Protein AF-A0A429Q4P1-F1 (afdb_monomer_lite)

Structure (mmCIF, N/CA/C/O backbone):
data_AF-A0A429Q4P1-F1
#
_entry.id   AF-A0A429Q4P1-F1
#
loop_
_atom_site.group_PDB
_atom_site.id
_atom_site.type_symbol
_atom_site.label_atom_id
_atom_site.label_alt_id
_atom_site.label_comp_id
_atom_site.label_asym_id
_atom_site.label_entity_id
_atom_site.label_seq_id
_atom_site.pdbx_PDB_ins_code
_atom_site.Cartn_x
_atom_site.Cartn_y
_atom_site.Cartn_z
_atom_site.occupancy
_atom_site.B_iso_or_equiv
_atom_site.auth_seq_id
_atom_site.auth_comp_id
_atom_site.auth_asym_id
_atom_site.auth_atom_id
_atom_site.pdbx_PDB_model_num
ATOM 1 N N . MET A 1 1 ? -42.322 -55.478 69.865 1.00 40.59 1 MET A N 1
ATOM 2 C CA . MET A 1 1 ? -42.645 -54.631 68.698 1.00 40.59 1 MET A CA 1
ATOM 3 C C . MET A 1 1 ? -42.499 -53.188 69.134 1.00 40.59 1 MET A C 1
ATOM 5 O O . MET A 1 1 ? -43.280 -52.718 69.946 1.00 40.59 1 MET A O 1
ATOM 9 N N . THR A 1 2 ? -41.409 -52.562 68.714 1.00 53.28 2 THR A N 1
ATOM 10 C CA . THR A 1 2 ? -40.921 -51.258 69.169 1.00 53.28 2 THR A CA 1
ATOM 11 C C . THR A 1 2 ? -41.446 -50.179 68.226 1.00 53.28 2 THR A C 1
ATOM 13 O O . THR A 1 2 ? -41.165 -50.211 67.032 1.00 53.28 2 THR A O 1
ATOM 16 N N . THR A 1 3 ? -42.239 -49.250 68.749 1.00 55.94 3 THR A N 1
ATOM 17 C CA . THR A 1 3 ? -42.790 -48.104 68.018 1.00 55.94 3 THR A CA 1
ATOM 18 C C . THR A 1 3 ? -41.775 -46.958 68.025 1.00 55.94 3 THR A C 1
ATOM 20 O O . THR A 1 3 ? -41.479 -46.415 69.088 1.00 55.94 3 THR A O 1
ATOM 23 N N . MET A 1 4 ? -41.225 -46.589 66.864 1.00 57.62 4 MET A N 1
ATOM 24 C CA . MET A 1 4 ? -40.480 -45.332 66.706 1.00 57.62 4 MET A CA 1
ATOM 25 C C . MET A 1 4 ? -41.459 -44.146 66.624 1.00 57.62 4 MET A C 1
ATOM 27 O O . MET A 1 4 ? -42.472 -44.270 65.933 1.00 57.62 4 MET A O 1
ATOM 31 N N . PRO A 1 5 ? -41.182 -43.005 67.283 1.00 68.50 5 PRO A N 1
ATOM 32 C CA . PRO A 1 5 ? -41.981 -41.797 67.119 1.00 68.50 5 PRO A CA 1
ATOM 33 C C . PRO A 1 5 ? -41.631 -41.074 65.803 1.00 68.50 5 PRO A C 1
ATOM 35 O O . PRO A 1 5 ? -40.516 -41.228 65.293 1.00 68.50 5 PRO A O 1
ATOM 38 N N . PRO A 1 6 ? -42.561 -40.278 65.245 1.00 60.75 6 PRO A N 1
ATOM 39 C CA . PRO A 1 6 ? -42.316 -39.510 64.033 1.00 60.75 6 PRO A CA 1
ATOM 40 C C . PRO A 1 6 ? -41.256 -38.436 64.294 1.00 60.75 6 PRO A C 1
ATOM 42 O O . PRO A 1 6 ? -41.358 -37.631 65.220 1.00 60.75 6 PRO A O 1
ATOM 45 N N . ARG A 1 7 ? -40.216 -38.447 63.462 1.00 53.41 7 ARG A N 1
ATOM 46 C CA . ARG A 1 7 ? -39.193 -37.408 63.398 1.00 53.41 7 ARG A CA 1
ATOM 47 C C . ARG A 1 7 ? -39.848 -36.168 62.792 1.00 53.41 7 ARG A C 1
ATOM 49 O O . ARG A 1 7 ? -40.030 -36.107 61.582 1.00 53.41 7 ARG A O 1
ATOM 56 N N . ASN A 1 8 ? -40.239 -35.219 63.638 1.00 51.75 8 ASN A N 1
ATOM 57 C CA . ASN A 1 8 ? -40.600 -33.879 63.191 1.00 51.75 8 ASN A CA 1
ATOM 58 C C . ASN A 1 8 ? -39.356 -33.259 62.548 1.00 51.75 8 ASN A C 1
ATOM 60 O O . ASN A 1 8 ? -38.405 -32.887 63.234 1.00 51.75 8 ASN A O 1
ATOM 64 N N . GLU A 1 9 ? -39.352 -33.195 61.222 1.00 53.88 9 GLU A N 1
ATOM 65 C CA . GLU A 1 9 ? -38.500 -32.286 60.469 1.00 53.88 9 GLU A CA 1
ATOM 66 C C . GLU A 1 9 ? -39.058 -30.876 60.685 1.00 53.88 9 GLU A C 1
ATOM 68 O O . GLU A 1 9 ? -39.825 -30.347 59.885 1.00 53.88 9 GLU A O 1
ATOM 73 N N . GLU A 1 10 ? -38.715 -30.278 61.828 1.00 51.34 10 GLU A N 1
ATOM 74 C CA . GLU A 1 10 ? -38.678 -28.825 61.947 1.00 51.34 10 GLU A CA 1
ATOM 75 C C . GLU A 1 10 ? -37.613 -28.339 60.963 1.00 51.34 10 GLU A C 1
ATOM 77 O O . GLU A 1 10 ? -36.422 -28.260 61.270 1.00 51.34 10 GLU A O 1
ATOM 82 N N . SER A 1 11 ? -38.053 -28.065 59.737 1.00 56.12 11 SER A N 1
ATOM 83 C CA . SER A 1 11 ? -37.374 -27.161 58.825 1.00 56.12 11 SER A CA 1
ATOM 84 C C . SER A 1 11 ? -37.194 -25.847 59.576 1.00 56.12 11 SER A C 1
ATOM 86 O O . SER A 1 11 ? -38.120 -25.046 59.677 1.00 56.12 11 SER A O 1
ATOM 88 N N . GLN A 1 12 ? -36.025 -25.666 60.189 1.00 52.03 12 GLN A N 1
ATOM 89 C CA . GLN A 1 12 ? -35.597 -24.375 60.698 1.00 52.03 12 GLN A CA 1
ATOM 90 C C . GLN A 1 12 ? -35.570 -23.420 59.505 1.00 52.03 12 GLN A C 1
ATOM 92 O O . GLN A 1 12 ? -34.617 -23.413 58.726 1.00 52.03 12 GLN A O 1
ATOM 97 N N . ASP A 1 13 ? -36.636 -22.637 59.351 1.00 58.28 13 ASP A N 1
ATOM 98 C CA . ASP A 1 13 ? -36.633 -21.453 58.508 1.00 58.28 13 ASP A CA 1
ATOM 99 C C . ASP A 1 13 ? -35.587 -20.506 59.092 1.00 58.28 13 ASP A C 1
ATOM 101 O O . ASP A 1 13 ? -35.801 -19.813 60.091 1.00 58.28 13 ASP A O 1
ATOM 105 N N . PHE A 1 14 ? -34.396 -20.531 58.497 1.00 54.34 14 PHE A N 1
ATOM 106 C CA . PHE A 1 14 ? -33.372 -19.539 58.765 1.00 54.34 14 PHE A CA 1
ATOM 107 C C . PHE A 1 14 ? -33.985 -18.164 58.481 1.00 54.34 14 PHE A C 1
ATOM 109 O O . PHE A 1 14 ? -34.507 -17.960 57.381 1.00 54.34 14 PHE A O 1
ATOM 116 N N . PRO A 1 15 ? -33.940 -17.206 59.424 1.00 55.97 15 PRO A N 1
ATOM 117 C CA . PRO A 1 15 ? -34.451 -15.874 59.164 1.00 55.97 15 PRO A CA 1
ATOM 118 C C . PRO A 1 15 ? -33.604 -15.261 58.051 1.00 55.97 15 PRO A C 1
ATOM 120 O O . PRO A 1 15 ? -32.447 -14.891 58.252 1.00 55.97 15 PRO A O 1
ATOM 123 N N . VAL A 1 16 ? -34.173 -15.186 56.849 1.00 56.3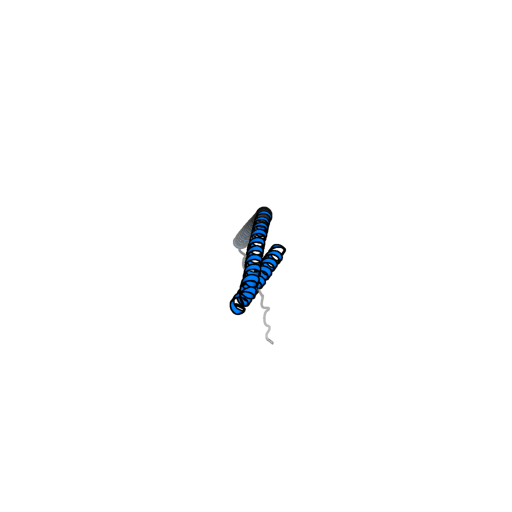4 16 VAL A N 1
ATOM 124 C CA . VAL A 1 16 ? -33.580 -14.454 55.736 1.00 56.34 16 VAL A CA 1
ATOM 125 C C . VAL A 1 16 ? -33.648 -12.987 56.130 1.00 56.34 16 VAL A C 1
ATOM 127 O O . VAL A 1 16 ? -34.692 -12.349 56.022 1.00 56.34 16 VAL A O 1
ATOM 130 N N . SER A 1 17 ? -32.549 -12.479 56.686 1.00 55.88 17 SER A N 1
ATOM 131 C CA . SER A 1 17 ? -32.441 -11.108 57.170 1.00 55.88 17 SER A CA 1
ATOM 132 C C . SER A 1 17 ? -32.874 -10.139 56.060 1.00 55.88 17 SER A C 1
ATOM 134 O O . SER A 1 17 ? -32.167 -10.027 55.056 1.00 55.88 17 SER A O 1
ATOM 136 N N . PRO A 1 18 ? -34.000 -9.414 56.205 1.00 59.97 18 PRO A N 1
ATOM 137 C CA . PRO A 1 18 ? -34.553 -8.570 55.139 1.00 59.97 18 P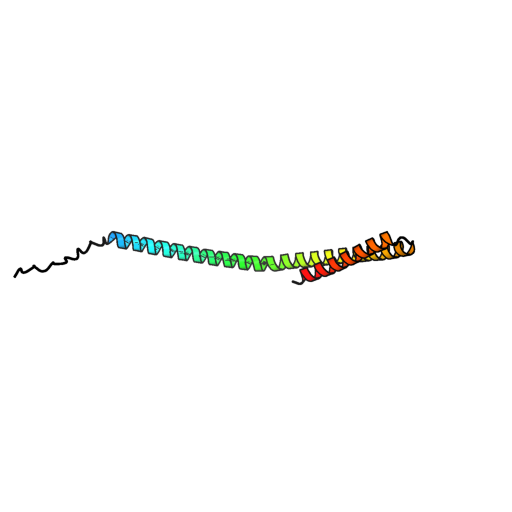RO A CA 1
ATOM 138 C C . PRO A 1 18 ? -33.594 -7.441 54.727 1.00 59.97 18 PRO A C 1
ATOM 140 O O . PRO A 1 18 ? -33.604 -7.007 53.580 1.00 59.97 18 PRO A O 1
ATOM 143 N N . LEU A 1 19 ? -32.704 -7.039 55.641 1.00 59.97 19 LEU A N 1
ATOM 144 C CA . LEU A 1 19 ? -31.589 -6.114 55.406 1.00 59.97 19 LEU A CA 1
ATOM 145 C C . LEU A 1 19 ? -30.558 -6.628 54.390 1.00 59.97 19 LEU A C 1
ATOM 147 O O . LEU A 1 19 ? -29.926 -5.843 53.685 1.00 59.97 19 LEU A O 1
ATOM 151 N N . LEU A 1 20 ? -30.357 -7.944 54.327 1.00 63.31 20 LEU A N 1
ATOM 152 C CA . LEU A 1 20 ? -29.398 -8.563 53.416 1.00 63.31 20 LEU A CA 1
ATOM 153 C C . LEU A 1 20 ? -29.983 -8.649 52.001 1.00 63.31 20 LEU A C 1
ATOM 155 O O . LEU A 1 20 ? -29.276 -8.412 51.030 1.00 63.31 20 LEU A O 1
ATOM 159 N N . ASN A 1 21 ? -31.293 -8.875 51.888 1.00 68.62 21 ASN A N 1
ATOM 160 C CA . ASN A 1 21 ? -31.984 -8.844 50.599 1.00 68.62 21 ASN A CA 1
ATOM 161 C C . ASN A 1 21 ? -32.037 -7.424 50.025 1.00 68.62 21 ASN A C 1
ATOM 163 O O . ASN A 1 21 ? -31.668 -7.231 48.873 1.00 68.62 21 ASN A O 1
ATOM 167 N N . SER A 1 22 ? -32.378 -6.413 50.835 1.00 74.25 22 SER A N 1
ATOM 168 C CA . SER A 1 22 ? -32.431 -5.026 50.353 1.00 74.25 22 SER A CA 1
ATOM 169 C C . SER A 1 22 ? -31.068 -4.501 49.892 1.00 74.25 22 SER A C 1
ATOM 171 O O . SER A 1 22 ? -30.983 -3.777 48.908 1.00 74.25 22 SER A O 1
ATOM 173 N N . THR A 1 23 ? -29.985 -4.879 50.577 1.00 78.94 23 THR A N 1
ATOM 174 C CA . THR A 1 23 ? -28.624 -4.461 50.196 1.00 78.94 23 THR A CA 1
ATOM 175 C C . THR A 1 23 ? -28.116 -5.182 48.951 1.00 78.94 23 THR A C 1
ATOM 177 O O . THR A 1 23 ? -27.436 -4.571 48.127 1.00 78.94 23 THR A O 1
ATOM 180 N N . VAL A 1 24 ? -28.459 -6.461 48.777 1.00 82.69 24 VAL A N 1
ATOM 181 C CA . VAL A 1 24 ? -28.151 -7.215 47.554 1.00 82.69 24 VAL A CA 1
ATOM 182 C C . VAL A 1 24 ? -28.939 -6.668 46.364 1.00 82.69 24 VAL A C 1
ATOM 184 O O . VAL A 1 24 ? -28.359 -6.509 45.290 1.00 82.69 24 VAL A O 1
ATOM 187 N N . ASP A 1 25 ? -30.210 -6.318 46.557 1.00 82.81 25 ASP A N 1
ATOM 188 C CA . ASP A 1 25 ? -31.054 -5.715 45.523 1.00 82.81 25 ASP A CA 1
ATOM 189 C C . ASP A 1 25 ? -30.549 -4.323 45.114 1.00 82.81 25 ASP A C 1
ATOM 191 O O . ASP A 1 25 ? -30.460 -4.030 43.918 1.00 82.81 25 ASP A O 1
ATOM 195 N N . ASP A 1 26 ? -30.120 -3.497 46.073 1.00 83.94 26 ASP A N 1
ATOM 196 C CA . ASP A 1 26 ? -29.498 -2.197 45.794 1.00 83.94 26 ASP A CA 1
ATOM 197 C C . ASP A 1 26 ? -28.168 -2.347 45.038 1.00 83.94 26 ASP A C 1
ATOM 199 O O . ASP A 1 26 ? -27.918 -1.631 44.062 1.00 83.94 26 ASP A O 1
ATOM 203 N N . LEU A 1 27 ? -27.328 -3.317 45.419 1.00 85.25 27 LEU A N 1
ATOM 204 C CA . LEU A 1 27 ? -26.087 -3.626 44.699 1.00 85.25 27 LEU A CA 1
ATOM 205 C C . LEU A 1 27 ? -26.367 -4.114 43.272 1.00 85.25 27 LEU A C 1
ATOM 207 O O . LEU A 1 27 ? -25.696 -3.688 42.328 1.00 85.25 27 LEU A O 1
ATOM 211 N N . LEU A 1 28 ? -27.374 -4.968 43.084 1.00 87.44 28 LEU A N 1
ATOM 212 C CA . LEU A 1 28 ? -27.818 -5.434 41.768 1.00 87.44 28 LEU A CA 1
ATOM 213 C C . LEU A 1 28 ? -28.323 -4.277 40.903 1.00 87.44 28 LEU A C 1
ATOM 215 O O . LEU A 1 28 ? -27.923 -4.161 39.740 1.00 87.44 28 LEU A O 1
ATOM 219 N N . ALA A 1 29 ? -29.140 -3.388 41.470 1.00 86.62 29 ALA A N 1
ATOM 220 C CA . ALA A 1 29 ? -29.639 -2.200 40.788 1.00 86.62 29 ALA A CA 1
ATOM 221 C C . ALA A 1 29 ? -28.493 -1.260 40.378 1.00 86.62 29 ALA A C 1
ATOM 223 O O . ALA A 1 29 ? -28.477 -0.741 39.254 1.00 86.62 29 ALA A O 1
ATOM 224 N N . GLN A 1 30 ? -27.496 -1.088 41.248 1.00 90.50 30 GLN A N 1
ATOM 225 C CA . GLN A 1 30 ? -26.322 -0.265 40.978 1.00 90.50 30 GLN A CA 1
ATOM 226 C C . GLN A 1 30 ? -25.444 -0.860 39.866 1.00 90.50 30 GLN A C 1
ATOM 228 O O . GLN A 1 30 ? -25.079 -0.150 38.923 1.00 90.50 30 GLN A O 1
ATOM 233 N N . ILE A 1 31 ? -25.177 -2.170 39.902 1.00 89.75 31 ILE A N 1
ATOM 234 C CA . ILE A 1 31 ? -24.409 -2.879 38.864 1.00 89.75 31 ILE A CA 1
ATOM 235 C C . ILE A 1 31 ? -25.139 -2.830 37.516 1.00 89.75 31 ILE A C 1
ATOM 237 O O . ILE A 1 31 ? -24.520 -2.588 36.474 1.00 89.75 31 ILE A O 1
ATOM 241 N N . GLU A 1 32 ? -26.462 -3.008 37.507 1.00 90.94 32 GLU A N 1
ATOM 242 C CA . GLU A 1 32 ? -27.264 -2.857 36.294 1.00 90.94 32 GLU A CA 1
ATOM 243 C C . GLU A 1 32 ? -27.146 -1.452 35.699 1.00 90.94 32 GLU A C 1
ATOM 245 O O . GLU A 1 32 ? -27.054 -1.287 34.472 1.00 90.94 32 GLU A O 1
ATOM 250 N N . HIS A 1 33 ? -27.168 -0.435 36.558 1.00 90.81 33 HIS A N 1
ATOM 251 C CA . HIS A 1 33 ? -27.067 0.950 36.137 1.00 90.81 33 HIS A CA 1
ATOM 252 C C . HIS A 1 33 ? -25.689 1.247 35.536 1.00 90.81 33 HIS A C 1
ATOM 254 O O . HIS A 1 33 ? -25.600 1.788 34.428 1.00 90.81 33 HIS A O 1
ATOM 260 N N . GLU A 1 34 ? -24.615 0.804 36.189 1.00 89.31 34 GLU A N 1
ATOM 261 C CA . GLU A 1 34 ? -23.254 0.934 35.668 1.00 89.31 34 GLU A CA 1
ATOM 262 C C . GLU A 1 34 ? -23.065 0.180 34.348 1.00 89.31 34 GLU A C 1
ATOM 264 O O . GLU A 1 34 ? -22.507 0.728 33.391 1.00 89.31 34 GLU A O 1
ATOM 269 N N . ALA A 1 35 ? -23.596 -1.040 34.230 1.00 86.94 35 ALA A N 1
ATOM 270 C CA . ALA A 1 35 ? -23.546 -1.813 32.993 1.00 86.94 35 ALA A CA 1
ATOM 271 C C . ALA A 1 35 ? -24.291 -1.104 31.848 1.00 86.94 35 ALA A C 1
ATOM 273 O O . ALA A 1 35 ? -23.813 -1.073 30.704 1.00 86.94 35 ALA A O 1
ATOM 274 N N . LYS A 1 36 ? -25.447 -0.487 32.132 1.00 90.62 36 LYS A N 1
ATOM 275 C CA . LYS A 1 36 ? -26.197 0.334 31.165 1.00 90.62 36 LYS A CA 1
ATOM 276 C C . LYS A 1 36 ? -25.403 1.580 30.759 1.00 90.62 36 LYS A C 1
ATOM 278 O O . LYS A 1 36 ? -25.334 1.872 29.558 1.00 90.62 36 LYS A O 1
ATOM 283 N N . CYS A 1 37 ? -24.760 2.270 31.699 1.00 88.88 37 CYS A N 1
ATOM 284 C CA . CYS A 1 37 ? -23.905 3.429 31.425 1.00 88.88 37 CYS A CA 1
ATOM 285 C C . CYS A 1 37 ? -22.692 3.057 30.559 1.00 88.88 37 CYS A C 1
ATOM 287 O O . CYS A 1 37 ? -22.530 3.605 29.465 1.00 88.88 37 CYS A O 1
ATOM 289 N N . ARG A 1 38 ? -21.935 2.021 30.937 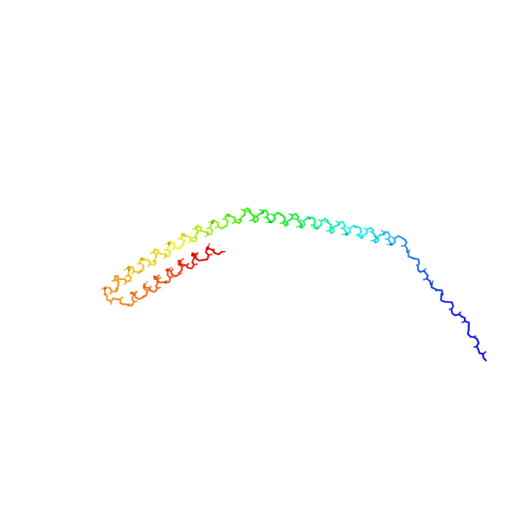1.00 85.62 38 ARG A N 1
ATOM 290 C CA . ARG A 1 38 ? -20.795 1.496 30.162 1.00 85.62 38 ARG A CA 1
ATOM 291 C C . ARG A 1 38 ? -21.203 1.079 28.746 1.00 85.62 38 ARG A C 1
ATOM 293 O O . ARG A 1 38 ? -20.499 1.361 27.774 1.00 85.62 38 ARG A O 1
ATOM 300 N N . ARG A 1 39 ? -22.375 0.449 28.575 1.00 88.12 39 ARG A N 1
ATOM 301 C CA . ARG A 1 39 ? -22.914 0.097 27.243 1.00 88.12 39 ARG A CA 1
ATOM 302 C C . ARG A 1 39 ? -23.216 1.334 26.395 1.00 88.12 39 ARG A C 1
ATOM 304 O O . ARG A 1 39 ? -22.980 1.309 25.182 1.00 88.12 39 ARG A O 1
ATOM 311 N N . ARG A 1 40 ? -23.743 2.409 26.990 1.00 87.56 40 ARG A N 1
ATOM 312 C CA . ARG A 1 40 ? -24.006 3.681 26.291 1.00 87.56 40 ARG A CA 1
ATOM 313 C C . ARG A 1 40 ? -22.703 4.354 25.865 1.00 87.56 40 ARG A C 1
ATOM 315 O O . ARG A 1 40 ? -22.593 4.755 24.705 1.00 87.56 40 ARG A O 1
ATOM 322 N N . GLU A 1 41 ? -21.703 4.381 26.739 1.00 87.56 41 GLU A N 1
ATOM 323 C CA . GLU A 1 41 ? -20.364 4.897 26.438 1.00 87.56 41 GLU A CA 1
ATOM 324 C C . GLU A 1 41 ? -19.688 4.108 25.316 1.00 87.56 41 GLU A C 1
ATOM 326 O O . GLU A 1 41 ? -19.237 4.694 24.332 1.00 87.56 41 GLU A O 1
ATOM 331 N N . ALA A 1 42 ? -19.720 2.773 25.374 1.00 83.94 42 ALA A N 1
ATOM 332 C CA . ALA A 1 42 ? -19.173 1.918 24.323 1.00 83.94 42 ALA A CA 1
ATOM 333 C C . ALA A 1 42 ? -19.859 2.159 22.966 1.00 83.94 42 ALA A C 1
ATOM 335 O O . ALA A 1 42 ? -19.203 2.216 21.920 1.00 83.94 42 ALA A O 1
ATOM 336 N N . ARG A 1 43 ? -21.187 2.352 22.951 1.00 87.94 43 ARG A N 1
ATOM 337 C CA . ARG A 1 43 ? -21.934 2.710 21.731 1.00 87.94 43 ARG A CA 1
ATOM 338 C C . ARG A 1 43 ? -21.548 4.100 21.219 1.00 87.94 43 ARG A C 1
ATOM 340 O O . ARG A 1 43 ? -21.403 4.271 20.005 1.00 87.94 43 ARG A O 1
ATOM 347 N N . ALA A 1 44 ? -21.357 5.074 22.106 1.00 83.25 44 ALA A N 1
ATOM 348 C CA . ALA A 1 44 ? -20.916 6.417 21.744 1.00 83.25 44 ALA A CA 1
ATOM 349 C C . ALA A 1 44 ? -19.494 6.408 21.158 1.00 83.25 44 ALA A C 1
ATOM 351 O O . ALA A 1 44 ? -19.270 6.998 20.098 1.00 83.25 44 ALA A O 1
ATOM 352 N N . LEU A 1 45 ? -18.564 5.663 21.766 1.00 82.31 45 LEU A N 1
ATOM 353 C CA . LEU A 1 45 ? -17.195 5.497 21.275 1.00 82.31 45 LEU A CA 1
ATOM 354 C C . LEU A 1 45 ? -17.176 4.840 19.890 1.00 82.31 45 LEU A C 1
ATOM 356 O O . LEU A 1 45 ? -16.563 5.360 18.960 1.00 82.31 45 LEU A O 1
ATOM 360 N N . ARG A 1 46 ? -17.942 3.756 19.700 1.00 82.50 46 ARG A N 1
ATOM 361 C CA . ARG A 1 46 ? -18.085 3.090 18.392 1.00 82.50 46 ARG A CA 1
ATOM 362 C C . ARG A 1 46 ? -18.639 4.033 1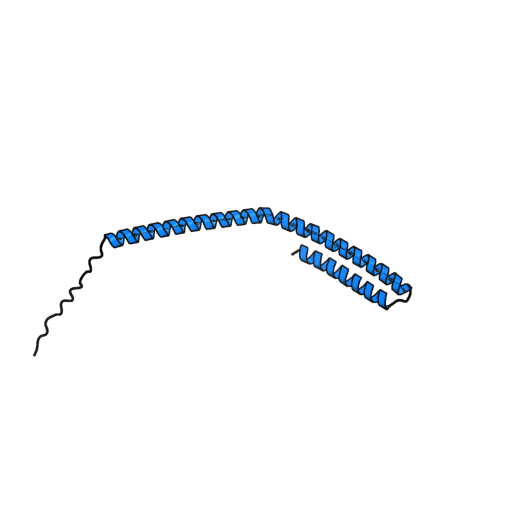7.323 1.00 82.50 46 ARG A C 1
ATOM 364 O O . ARG A 1 46 ? -18.182 4.001 16.180 1.00 82.50 46 ARG A O 1
ATOM 371 N N . ARG A 1 47 ? -19.598 4.900 17.667 1.00 83.88 47 ARG A N 1
ATOM 372 C CA . ARG A 1 47 ? -20.123 5.926 16.747 1.00 83.88 47 ARG A CA 1
ATOM 373 C C . ARG A 1 47 ? -19.064 6.976 16.401 1.00 83.88 47 ARG A C 1
ATOM 375 O O . ARG A 1 47 ? -18.966 7.346 15.232 1.00 83.88 47 ARG A O 1
ATOM 382 N N . ARG A 1 48 ? -18.256 7.421 17.369 1.00 79.50 48 ARG A N 1
ATOM 383 C CA . ARG A 1 48 ? -17.135 8.349 17.133 1.00 79.50 48 ARG A CA 1
ATOM 384 C C . ARG A 1 48 ? -16.074 7.727 16.225 1.00 79.50 48 ARG A C 1
ATOM 386 O O . ARG A 1 48 ? -15.716 8.352 15.233 1.00 79.50 48 ARG A O 1
ATOM 393 N N . ILE A 1 49 ? -15.694 6.470 16.462 1.00 77.75 49 ILE A N 1
ATOM 394 C CA . ILE A 1 49 ? -14.767 5.716 15.601 1.00 77.75 49 ILE A CA 1
ATOM 395 C C . ILE A 1 49 ? -15.327 5.578 14.181 1.00 77.75 49 ILE A C 1
ATOM 397 O O . ILE A 1 49 ? -14.612 5.821 13.215 1.00 77.75 49 ILE A O 1
ATOM 401 N N . ARG A 1 50 ? -16.616 5.247 14.015 1.00 75.69 50 ARG A N 1
ATOM 402 C CA . ARG A 1 50 ? -17.253 5.184 12.684 1.00 75.69 50 ARG A CA 1
ATOM 403 C C . ARG A 1 50 ? -17.233 6.537 11.969 1.00 75.69 50 ARG A C 1
ATOM 405 O O . ARG A 1 50 ? -16.971 6.585 10.770 1.00 75.69 50 ARG A O 1
ATOM 412 N N . ARG A 1 51 ? -17.488 7.636 12.686 1.00 74.12 51 ARG A N 1
ATOM 413 C CA . ARG A 1 51 ? -17.431 8.999 12.128 1.00 74.12 51 ARG A CA 1
ATOM 414 C C . ARG A 1 51 ? -16.004 9.405 11.755 1.00 74.12 51 ARG A C 1
ATOM 416 O O . ARG A 1 51 ? -15.812 9.966 10.682 1.00 74.12 51 ARG A O 1
ATOM 423 N N . GLN A 1 52 ? -15.015 9.084 12.588 1.00 68.44 52 GLN A N 1
ATOM 424 C CA . GLN A 1 52 ? -13.603 9.314 12.278 1.00 68.44 52 GLN A CA 1
ATOM 425 C C . GLN A 1 52 ? -13.152 8.476 11.081 1.00 68.44 52 GLN A C 1
ATOM 427 O O . GLN A 1 52 ? -12.574 9.029 10.154 1.00 68.44 52 GLN A O 1
ATOM 432 N N . ARG A 1 53 ? -13.511 7.188 11.013 1.00 63.06 53 ARG A N 1
ATOM 433 C CA . ARG A 1 53 ? -13.225 6.343 9.842 1.00 63.06 53 ARG A CA 1
ATOM 434 C C . ARG A 1 53 ? -13.811 6.926 8.558 1.00 63.06 53 ARG A C 1
ATOM 436 O O . ARG A 1 53 ? -13.098 6.988 7.568 1.00 63.06 53 ARG A O 1
ATOM 443 N N . ARG A 1 54 ? -15.045 7.443 8.584 1.00 62.41 54 ARG A N 1
ATOM 444 C CA . ARG A 1 54 ? -15.648 8.123 7.419 1.00 62.41 54 ARG A CA 1
ATOM 445 C C . ARG A 1 54 ? -14.909 9.396 6.998 1.00 62.41 54 ARG A C 1
ATOM 447 O O . ARG A 1 54 ? -14.882 9.697 5.814 1.00 62.41 54 ARG A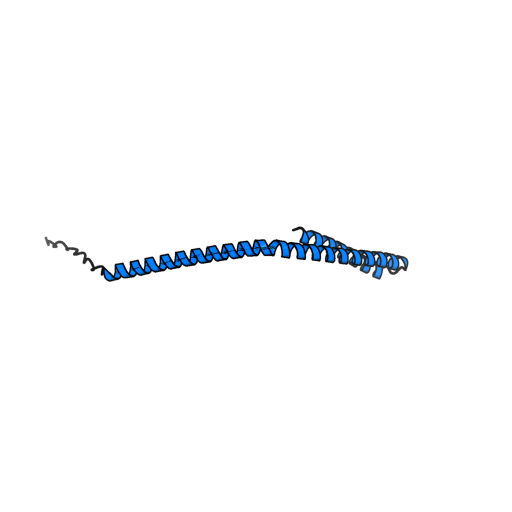 O 1
ATOM 454 N N . LYS A 1 55 ? -14.321 10.141 7.940 1.00 60.41 55 LYS A N 1
ATOM 455 C CA . LYS A 1 55 ? -13.546 11.356 7.635 1.00 60.41 55 LYS A CA 1
ATOM 456 C C . LYS A 1 55 ? -12.119 11.055 7.165 1.00 60.41 55 LYS A C 1
ATOM 458 O O . LYS A 1 55 ? -11.601 11.778 6.325 1.00 60.41 55 LYS A O 1
ATOM 463 N N . VAL A 1 56 ? -11.496 9.997 7.682 1.00 55.25 56 VAL A N 1
ATOM 464 C CA . VAL A 1 56 ? -10.080 9.674 7.427 1.00 55.25 56 VAL A CA 1
ATOM 465 C C . VAL A 1 56 ? -9.896 8.742 6.222 1.00 55.25 56 VAL A C 1
ATOM 467 O O . VAL A 1 56 ? -8.911 8.875 5.500 1.00 55.25 56 VAL A O 1
ATOM 470 N N . GLN A 1 57 ? -10.855 7.852 5.935 1.00 55.84 57 GLN A N 1
ATOM 471 C CA . GLN A 1 57 ? -10.809 6.969 4.760 1.00 55.84 57 GLN A CA 1
ATOM 472 C C . GLN A 1 57 ? -10.587 7.696 3.422 1.00 55.84 57 GLN A C 1
ATOM 474 O O . GLN A 1 57 ? -9.709 7.257 2.679 1.00 55.84 57 GLN A O 1
ATOM 479 N N . PRO A 1 58 ? -11.300 8.791 3.084 1.00 56.25 58 PRO A N 1
ATOM 480 C CA . PRO A 1 58 ? -11.110 9.433 1.785 1.00 56.25 58 PRO A CA 1
ATOM 481 C C . PRO A 1 58 ? -9.740 10.111 1.658 1.00 56.25 58 PRO A C 1
ATOM 483 O O . PRO A 1 58 ? -9.175 10.118 0.570 1.00 56.25 58 PRO A O 1
ATOM 486 N N . LEU A 1 59 ? -9.177 10.637 2.751 1.00 55.25 59 LEU A N 1
ATOM 487 C CA . LEU A 1 59 ? -7.862 11.287 2.739 1.00 55.25 59 LEU A CA 1
ATOM 488 C C . LEU A 1 59 ? -6.734 10.264 2.577 1.00 55.25 59 LEU A C 1
ATOM 490 O O . LEU A 1 59 ? -5.871 10.438 1.721 1.00 55.25 59 LEU A O 1
ATOM 494 N N . HIS A 1 60 ? -6.787 9.162 3.328 1.00 55.06 60 HIS A N 1
ATOM 495 C CA . HIS A 1 60 ? -5.786 8.101 3.232 1.00 55.06 60 HIS A CA 1
ATOM 496 C C . HIS A 1 60 ? -5.807 7.428 1.851 1.00 55.06 60 HIS A C 1
ATOM 498 O O . HIS A 1 60 ? -4.761 7.228 1.241 1.00 55.06 60 HIS A O 1
ATOM 504 N N . LEU A 1 61 ? -6.997 7.146 1.306 1.00 57.97 61 LEU A N 1
ATOM 505 C CA . LEU A 1 61 ? -7.135 6.568 -0.035 1.00 57.97 61 LEU A CA 1
ATOM 506 C C . LEU A 1 61 ? -6.636 7.511 -1.135 1.00 57.97 61 LEU A C 1
ATOM 508 O O . LEU A 1 61 ? -6.067 7.048 -2.121 1.00 57.97 61 LEU A O 1
ATOM 512 N N . ARG A 1 62 ? -6.823 8.828 -0.985 1.00 58.81 62 ARG A N 1
ATOM 513 C CA . ARG A 1 62 ? -6.361 9.801 -1.983 1.00 58.81 62 ARG A CA 1
ATOM 514 C C . ARG A 1 62 ? -4.840 9.925 -1.988 1.00 58.81 62 ARG A C 1
ATOM 516 O O . ARG A 1 62 ? -4.261 9.891 -3.066 1.00 58.81 62 ARG A O 1
ATOM 523 N N . VAL A 1 63 ? -4.217 9.982 -0.808 1.00 59.62 63 VAL A N 1
ATOM 524 C CA . VAL A 1 63 ? -2.753 10.044 -0.662 1.00 59.62 63 VAL A CA 1
ATOM 525 C C . VAL A 1 63 ? -2.090 8.771 -1.191 1.00 59.62 63 VAL A C 1
ATOM 527 O O . VAL A 1 63 ? -1.137 8.866 -1.961 1.00 59.62 63 VAL A O 1
ATOM 530 N N . VAL A 1 64 ? -2.633 7.593 -0.856 1.00 61.34 64 VAL A N 1
ATOM 531 C CA . VAL A 1 64 ? -2.142 6.297 -1.363 1.00 61.34 64 VAL A CA 1
ATOM 532 C C . VAL A 1 64 ? -2.273 6.207 -2.883 1.00 61.34 64 VAL A C 1
ATOM 534 O O . VAL A 1 64 ? -1.362 5.731 -3.557 1.00 61.34 64 VAL A O 1
ATOM 537 N N . ARG A 1 65 ? -3.375 6.707 -3.455 1.00 63.31 65 ARG A N 1
ATOM 538 C CA . ARG A 1 65 ? -3.536 6.741 -4.912 1.00 63.31 65 ARG A CA 1
ATOM 539 C C . ARG A 1 65 ? -2.511 7.654 -5.565 1.00 63.31 65 ARG A C 1
ATOM 541 O O . ARG A 1 65 ? -1.839 7.196 -6.477 1.00 63.31 65 ARG A O 1
ATOM 548 N N . THR A 1 66 ? -2.333 8.885 -5.086 1.00 66.00 66 THR A N 1
ATOM 549 C CA . THR A 1 66 ? -1.367 9.825 -5.679 1.00 66.00 66 THR A CA 1
ATOM 550 C C . THR A 1 66 ? 0.079 9.354 -5.556 1.00 66.00 66 THR A C 1
ATOM 552 O O . THR A 1 66 ? 0.836 9.482 -6.515 1.00 66.00 66 THR A O 1
ATOM 555 N N . SER A 1 67 ? 0.470 8.768 -4.420 1.00 67.62 67 SER A N 1
ATOM 556 C CA . SER A 1 67 ? 1.825 8.230 -4.260 1.00 67.62 67 SER A CA 1
ATOM 557 C C . SER A 1 67 ? 2.053 7.008 -5.150 1.00 67.62 67 SER A C 1
ATOM 559 O O . SER A 1 67 ? 3.128 6.877 -5.731 1.00 67.62 67 SER A O 1
ATOM 561 N N . SER A 1 68 ? 1.033 6.163 -5.338 1.00 72.88 68 SER A N 1
ATOM 562 C CA . SER A 1 68 ? 1.120 5.014 -6.243 1.00 72.88 68 SER A CA 1
ATOM 563 C C . SER A 1 68 ? 1.297 5.422 -7.707 1.00 72.88 68 SER A C 1
ATOM 565 O O . SER A 1 68 ? 2.098 4.809 -8.410 1.00 72.88 68 SER A O 1
ATOM 567 N N . THR A 1 69 ? 0.622 6.485 -8.170 1.00 75.94 69 THR A N 1
ATOM 568 C CA . THR A 1 69 ? 0.793 6.979 -9.543 1.00 75.94 69 THR A CA 1
ATOM 569 C C . THR A 1 69 ? 2.200 7.516 -9.752 1.00 75.94 69 THR A C 1
ATOM 571 O O . THR A 1 69 ? 2.840 7.148 -10.734 1.00 75.94 69 THR A O 1
ATOM 574 N N . ILE A 1 70 ? 2.707 8.319 -8.811 1.00 79.62 70 ILE A N 1
ATOM 575 C CA . ILE A 1 70 ? 4.059 8.892 -8.882 1.00 79.62 70 ILE A CA 1
ATOM 576 C C . ILE A 1 70 ? 5.118 7.783 -8.867 1.00 79.62 70 ILE A C 1
ATOM 578 O O . ILE A 1 70 ? 6.010 7.778 -9.713 1.00 79.62 70 ILE A O 1
ATOM 582 N N . ALA A 1 71 ? 4.992 6.806 -7.965 1.00 78.44 71 ALA A N 1
ATOM 583 C CA . ALA A 1 71 ? 5.913 5.674 -7.892 1.00 78.44 71 ALA A CA 1
ATOM 584 C C . ALA A 1 71 ? 5.880 4.818 -9.171 1.00 78.44 71 ALA A C 1
ATOM 586 O O . ALA A 1 71 ? 6.935 4.451 -9.687 1.00 78.44 71 ALA A O 1
ATOM 587 N N . SER A 1 72 ? 4.690 4.551 -9.726 1.00 81.75 72 SER A N 1
ATOM 588 C CA . SER A 1 72 ? 4.562 3.804 -10.985 1.00 81.75 72 SER A CA 1
ATOM 589 C C . SER A 1 72 ? 5.188 4.547 -12.170 1.00 81.75 72 SER A C 1
ATOM 591 O O . SER A 1 72 ? 5.875 3.930 -12.979 1.00 81.75 72 SER A O 1
ATOM 593 N N . ALA A 1 73 ? 5.015 5.871 -12.240 1.00 82.38 73 ALA A N 1
ATOM 594 C CA . ALA A 1 73 ? 5.587 6.700 -13.294 1.00 82.38 73 ALA A CA 1
ATOM 595 C C . ALA A 1 73 ? 7.118 6.762 -13.190 1.00 82.38 73 ALA A C 1
ATOM 597 O O . ALA A 1 73 ? 7.806 6.625 -14.199 1.00 82.38 73 ALA A O 1
ATOM 598 N N . GLY A 1 74 ? 7.653 6.895 -11.971 1.00 84.62 74 GLY A N 1
ATOM 599 C CA . GLY A 1 74 ? 9.094 6.855 -11.720 1.00 84.62 74 GLY A CA 1
ATOM 600 C C . GLY A 1 74 ? 9.716 5.518 -12.125 1.00 84.62 74 GLY A C 1
ATOM 601 O O . GLY A 1 74 ? 10.703 5.495 -12.856 1.00 84.62 74 GLY A O 1
ATOM 602 N N . LEU A 1 75 ? 9.103 4.399 -11.729 1.00 83.69 75 LEU A N 1
ATOM 603 C CA . LEU A 1 75 ? 9.555 3.060 -12.122 1.00 83.69 75 LEU A CA 1
ATOM 604 C C . LEU A 1 75 ? 9.465 2.835 -13.639 1.00 83.69 75 LEU A C 1
ATOM 606 O O . LEU A 1 75 ? 10.372 2.245 -14.221 1.00 83.69 75 LEU A O 1
ATOM 610 N N . ALA A 1 76 ? 8.418 3.342 -14.296 1.00 85.44 76 ALA A N 1
ATOM 611 C CA . ALA A 1 76 ? 8.283 3.251 -15.748 1.00 85.44 76 ALA A CA 1
ATOM 612 C C . ALA A 1 76 ? 9.378 4.035 -16.491 1.00 85.44 76 ALA A C 1
ATOM 614 O O . ALA A 1 76 ? 9.940 3.517 -17.458 1.00 85.44 76 ALA A O 1
ATOM 615 N N . LEU A 1 77 ? 9.711 5.240 -16.014 1.00 88.94 77 LEU A N 1
ATOM 616 C CA . LEU A 1 77 ? 10.810 6.059 -16.535 1.00 88.94 77 LEU A CA 1
ATOM 617 C C . LEU A 1 77 ? 12.166 5.373 -16.348 1.00 88.94 77 LEU A C 1
ATOM 619 O O . LEU A 1 77 ? 12.931 5.273 -17.304 1.00 88.94 77 LEU A O 1
ATOM 623 N N . ILE A 1 78 ? 12.445 4.851 -15.150 1.00 89.44 78 ILE A N 1
ATOM 624 C CA . ILE A 1 78 ? 13.685 4.111 -14.869 1.00 89.44 78 ILE A CA 1
ATOM 625 C C . ILE A 1 78 ? 13.793 2.888 -15.787 1.00 89.44 78 ILE A C 1
ATOM 627 O O . ILE A 1 78 ? 14.847 2.661 -16.378 1.00 89.44 78 ILE A O 1
ATOM 631 N N . GLY A 1 79 ? 12.698 2.140 -15.962 1.00 85.56 79 GLY A N 1
ATOM 632 C CA . GLY A 1 79 ? 12.655 0.997 -16.873 1.00 85.56 79 GLY A CA 1
ATOM 633 C C . GLY A 1 79 ? 12.934 1.382 -18.327 1.00 85.56 79 GLY A C 1
ATOM 634 O O . GLY A 1 79 ? 13.724 0.718 -18.992 1.00 85.56 79 GLY A O 1
ATOM 635 N N . ALA A 1 80 ? 12.365 2.492 -18.806 1.00 89.62 80 ALA A N 1
ATOM 636 C CA . ALA A 1 80 ? 12.602 2.986 -20.162 1.00 89.62 80 ALA A CA 1
ATOM 637 C C . ALA A 1 80 ? 14.060 3.424 -20.386 1.00 89.62 80 ALA A C 1
ATOM 639 O O . ALA A 1 80 ? 14.654 3.081 -21.409 1.00 89.62 80 ALA A O 1
ATOM 640 N N . VAL A 1 81 ? 14.658 4.131 -19.421 1.00 90.44 81 VAL A N 1
ATOM 641 C CA . VAL A 1 81 ? 16.070 4.542 -19.485 1.00 90.44 81 VAL A CA 1
ATOM 642 C C . VAL A 1 81 ? 16.990 3.322 -19.465 1.00 90.44 81 VAL A C 1
ATOM 644 O O . VAL A 1 81 ? 17.900 3.232 -20.287 1.00 90.44 81 VAL A O 1
ATOM 647 N N . ALA A 1 82 ? 16.733 2.356 -18.580 1.00 87.31 82 ALA A N 1
ATOM 648 C CA . ALA A 1 82 ? 17.505 1.119 -18.506 1.00 87.31 82 ALA A CA 1
ATOM 649 C C . ALA A 1 82 ? 17.389 0.287 -19.796 1.00 87.31 82 ALA A C 1
ATOM 651 O O . ALA A 1 82 ? 18.386 -0.254 -20.269 1.00 87.31 82 ALA A O 1
ATOM 652 N N . PHE A 1 83 ? 16.204 0.237 -20.411 1.00 87.12 83 PHE A N 1
ATOM 653 C CA . PHE A 1 83 ? 15.990 -0.435 -21.693 1.00 87.12 83 PHE A CA 1
ATOM 654 C C . PHE A 1 83 ? 16.758 0.242 -22.839 1.00 87.12 83 PHE A C 1
ATOM 656 O O . PHE A 1 83 ? 17.447 -0.433 -23.604 1.00 87.12 83 PHE A O 1
ATOM 663 N N . ALA A 1 84 ? 16.709 1.575 -22.928 1.00 90.25 84 ALA A N 1
ATOM 664 C CA . ALA A 1 84 ? 17.475 2.324 -23.922 1.00 90.25 84 ALA A CA 1
ATOM 665 C C . ALA A 1 84 ? 18.991 2.126 -23.736 1.00 90.25 84 ALA A C 1
ATOM 667 O O . ALA A 1 84 ? 19.700 1.827 -24.697 1.00 90.25 84 ALA A O 1
ATOM 668 N N . ALA A 1 85 ? 19.479 2.206 -22.494 1.00 86.81 85 ALA A N 1
ATOM 669 C CA . ALA A 1 85 ? 20.879 1.956 -22.159 1.00 86.81 85 ALA A CA 1
ATOM 670 C C . ALA A 1 85 ? 21.308 0.514 -22.483 1.00 86.81 85 ALA A C 1
ATOM 672 O O . ALA A 1 85 ? 22.402 0.301 -23.003 1.00 86.81 85 ALA A O 1
ATOM 673 N N . SER A 1 86 ? 20.434 -0.472 -22.250 1.00 86.62 86 SER A N 1
ATOM 674 C CA . SER A 1 86 ? 20.667 -1.861 -22.655 1.00 86.62 86 SER A CA 1
ATOM 675 C C . SER A 1 86 ? 20.828 -1.995 -24.167 1.00 86.62 86 SER A C 1
ATOM 677 O O . SER A 1 86 ? 21.694 -2.747 -24.607 1.00 86.62 86 SER A O 1
ATOM 679 N N . GLY A 1 87 ? 20.002 -1.309 -24.963 1.00 85.75 87 GLY A N 1
ATOM 680 C CA . GLY A 1 87 ? 20.107 -1.333 -26.423 1.00 85.75 87 GLY A CA 1
ATOM 681 C C . GLY A 1 87 ? 21.429 -0.742 -26.911 1.00 85.75 87 GLY A C 1
ATOM 682 O O . GLY A 1 87 ? 22.077 -1.318 -27.781 1.00 85.75 87 GLY A O 1
ATOM 683 N N . ILE A 1 88 ? 21.870 0.356 -26.289 1.00 90.88 88 ILE A N 1
ATOM 684 C CA . ILE A 1 88 ? 23.170 0.975 -26.572 1.00 90.88 88 ILE A CA 1
ATOM 685 C C . ILE A 1 88 ? 24.306 -0.002 -26.236 1.00 90.88 88 ILE A C 1
ATOM 687 O O . ILE A 1 88 ? 25.120 -0.297 -27.101 1.00 90.88 88 ILE A O 1
ATOM 691 N N . MET A 1 89 ? 24.334 -0.575 -25.029 1.00 88.38 89 MET A N 1
ATOM 692 C CA . MET A 1 89 ? 25.390 -1.522 -24.631 1.00 88.38 89 MET A CA 1
ATOM 693 C C . MET A 1 89 ? 25.419 -2.784 -25.497 1.00 88.38 89 MET A C 1
ATOM 695 O O . MET A 1 89 ? 26.493 -3.277 -25.839 1.00 88.38 89 MET A O 1
ATOM 699 N N . PHE A 1 90 ? 24.249 -3.262 -25.928 1.00 88.75 90 PHE A N 1
ATOM 700 C CA . PHE A 1 90 ? 24.153 -4.377 -26.863 1.00 88.75 90 PHE A CA 1
ATOM 701 C C . PHE A 1 90 ? 24.788 -4.044 -28.222 1.00 88.75 90 PHE A C 1
ATOM 703 O O . PHE A 1 90 ? 25.511 -4.872 -28.771 1.00 88.75 90 PHE A O 1
ATOM 710 N N . LEU A 1 91 ? 24.582 -2.826 -28.736 1.00 90.38 91 LEU A N 1
ATOM 711 C CA . LEU A 1 91 ? 25.217 -2.350 -29.972 1.00 90.38 91 LEU A CA 1
ATOM 712 C C . LEU A 1 91 ? 26.737 -2.177 -29.831 1.00 90.38 91 LEU A C 1
ATOM 714 O O . LEU A 1 91 ? 27.457 -2.394 -30.801 1.00 90.38 91 LEU A O 1
ATOM 718 N N . LEU A 1 92 ? 27.231 -1.832 -28.637 1.00 92.25 92 LEU A N 1
ATOM 719 C CA . LEU A 1 92 ? 28.668 -1.799 -28.337 1.00 92.25 92 LEU A CA 1
ATOM 720 C C . LEU A 1 92 ? 29.293 -3.198 -28.160 1.00 92.25 92 LEU A C 1
ATOM 722 O O . LEU A 1 92 ? 30.507 -3.303 -27.992 1.00 92.25 92 LEU A O 1
ATOM 726 N N . GLY A 1 93 ? 28.497 -4.270 -28.204 1.00 89.00 93 GLY A N 1
ATOM 727 C CA . GLY A 1 93 ? 28.970 -5.646 -28.040 1.00 89.00 93 GLY A CA 1
ATOM 728 C C . GLY A 1 93 ? 29.141 -6.087 -26.582 1.00 89.00 93 GLY A C 1
ATOM 729 O O . GLY A 1 93 ? 29.532 -7.229 -26.338 1.00 89.00 93 GLY A O 1
ATOM 730 N N . ASP A 1 94 ? 28.799 -5.240 -25.606 1.00 87.06 94 ASP A N 1
ATOM 731 C CA . ASP A 1 94 ? 28.815 -5.609 -24.191 1.00 87.06 94 ASP A CA 1
ATOM 732 C C . ASP A 1 94 ? 27.482 -6.251 -23.782 1.00 87.06 94 ASP A C 1
ATOM 734 O O . ASP A 1 94 ? 26.555 -5.648 -23.232 1.00 87.06 94 ASP A O 1
ATOM 738 N N . VAL A 1 95 ? 27.386 -7.541 -24.093 1.00 88.44 95 VAL A N 1
ATOM 739 C CA . VAL A 1 95 ? 26.180 -8.346 -23.872 1.00 88.44 95 VAL A CA 1
ATOM 740 C C . VAL 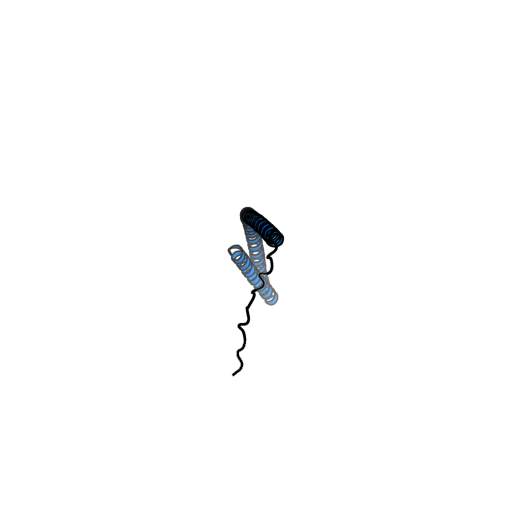A 1 95 ? 25.905 -8.577 -22.379 1.00 88.44 95 VAL A C 1
ATOM 742 O O . VAL A 1 95 ? 24.753 -8.795 -21.992 1.00 88.44 95 VAL A O 1
ATOM 745 N N . VAL A 1 96 ? 26.929 -8.540 -21.520 1.00 88.69 96 VAL A N 1
ATOM 746 C CA . VAL A 1 96 ? 26.784 -8.821 -20.081 1.00 88.69 96 VAL A CA 1
ATOM 747 C C . VAL A 1 96 ? 26.093 -7.656 -19.375 1.00 88.69 96 VAL A C 1
ATOM 749 O O . VAL A 1 96 ? 25.125 -7.859 -18.629 1.00 88.69 96 VAL A O 1
ATOM 752 N N . THR A 1 97 ? 26.539 -6.429 -19.644 1.00 85.00 97 THR A N 1
ATOM 753 C CA . THR A 1 97 ? 25.907 -5.231 -19.080 1.00 85.00 97 THR A CA 1
ATOM 754 C C . THR A 1 97 ? 24.533 -4.987 -19.694 1.00 85.00 97 THR A C 1
ATOM 756 O O . THR A 1 97 ? 23.595 -4.680 -18.956 1.00 85.00 97 THR A O 1
ATOM 759 N N . ALA A 1 98 ? 24.355 -5.243 -20.996 1.00 84.50 98 ALA A N 1
ATOM 760 C CA . ALA A 1 98 ? 23.048 -5.174 -21.648 1.00 84.50 98 ALA A CA 1
ATOM 761 C C . ALA A 1 98 ? 22.014 -6.094 -20.971 1.00 84.50 98 ALA A C 1
ATOM 763 O O . ALA A 1 98 ? 20.940 -5.643 -20.582 1.00 84.50 98 ALA A O 1
ATOM 764 N N . LYS A 1 99 ? 22.349 -7.370 -20.729 1.00 88.56 99 LYS A N 1
ATOM 765 C CA . LYS A 1 99 ? 21.444 -8.308 -20.035 1.00 88.56 99 LYS A CA 1
ATOM 766 C C . LYS A 1 99 ? 21.062 -7.829 -18.634 1.00 88.56 99 LYS A C 1
ATOM 768 O O . LYS A 1 99 ? 19.896 -7.924 -18.256 1.00 88.56 99 LYS A O 1
ATOM 773 N N . SER A 1 100 ? 22.027 -7.299 -17.885 1.00 87.88 100 SER A N 1
ATOM 774 C CA . SER A 1 100 ? 21.797 -6.771 -16.535 1.00 87.88 100 SER A CA 1
ATOM 775 C C . SER A 1 100 ? 20.848 -5.568 -16.548 1.00 87.88 100 SER A C 1
ATOM 777 O O . SER A 1 100 ? 19.915 -5.500 -15.748 1.00 87.88 100 SER A O 1
ATOM 779 N N . LEU A 1 101 ? 21.029 -4.649 -17.499 1.00 86.38 101 LEU A N 1
ATOM 780 C CA . LEU A 1 101 ? 20.168 -3.477 -17.678 1.00 86.38 101 LEU A CA 1
ATOM 781 C C . LEU A 1 101 ? 18.759 -3.857 -18.152 1.00 86.38 101 LEU A C 1
ATOM 783 O O . LEU A 1 101 ? 17.777 -3.265 -17.706 1.00 86.38 101 LEU A O 1
ATOM 787 N N . LEU A 1 102 ? 18.635 -4.882 -18.995 1.00 85.44 102 LEU A N 1
ATOM 788 C CA . LEU A 1 102 ? 17.344 -5.392 -19.453 1.00 85.44 102 LEU A CA 1
ATOM 789 C C . LEU A 1 102 ? 16.576 -6.095 -18.323 1.00 85.44 102 LEU A C 1
ATOM 791 O O . LEU A 1 102 ? 15.366 -5.909 -18.191 1.00 85.44 102 LEU A O 1
ATOM 795 N N . ALA A 1 103 ? 17.273 -6.841 -17.461 1.00 88.12 103 ALA A N 1
ATOM 796 C CA . ALA A 1 103 ? 16.692 -7.409 -16.244 1.00 88.12 103 ALA A CA 1
ATOM 797 C C . ALA A 1 103 ? 16.239 -6.317 -15.259 1.00 88.12 103 ALA A C 1
ATOM 799 O O . ALA A 1 103 ? 15.175 -6.426 -14.651 1.00 88.12 103 ALA A O 1
ATOM 800 N N . LEU A 1 104 ? 17.006 -5.230 -15.137 1.00 86.50 104 LEU A N 1
ATOM 801 C CA . LEU A 1 104 ? 16.606 -4.066 -14.348 1.00 86.50 104 LEU A CA 1
ATOM 802 C C . LEU A 1 104 ? 15.345 -3.404 -14.929 1.00 86.50 104 LEU A C 1
ATOM 804 O O . LEU A 1 104 ? 14.430 -3.064 -14.181 1.00 86.50 104 LEU A O 1
ATOM 808 N N . ALA A 1 105 ? 15.265 -3.264 -16.256 1.00 83.38 105 ALA A N 1
ATOM 809 C CA . ALA A 1 105 ? 14.101 -2.701 -16.935 1.00 83.38 105 ALA A CA 1
ATOM 810 C C . ALA A 1 105 ? 12.837 -3.551 -16.727 1.00 83.38 105 ALA A C 1
ATOM 812 O O . ALA A 1 105 ? 11.774 -3.018 -16.397 1.00 83.38 105 ALA A O 1
ATOM 813 N N . SER A 1 106 ? 12.952 -4.876 -16.851 1.00 86.94 106 SER A N 1
ATOM 814 C CA . SER A 1 106 ? 11.825 -5.790 -16.640 1.00 86.94 106 SER A CA 1
ATOM 815 C C . SER A 1 106 ? 11.360 -5.806 -15.181 1.00 86.94 106 SER A C 1
ATOM 817 O O . SER A 1 106 ? 10.152 -5.783 -14.924 1.00 86.94 106 SER A O 1
ATOM 819 N N . ALA A 1 107 ? 12.291 -5.760 -14.223 1.00 87.50 107 ALA A N 1
ATOM 820 C CA . ALA A 1 107 ? 11.977 -5.623 -12.805 1.00 87.50 107 ALA A CA 1
ATOM 821 C C . ALA A 1 107 ? 11.284 -4.284 -12.504 1.00 87.50 107 ALA A C 1
ATOM 823 O O . ALA A 1 107 ? 10.290 -4.257 -11.776 1.00 87.50 107 ALA A O 1
ATOM 824 N N . ALA A 1 108 ? 11.749 -3.187 -13.107 1.00 84.94 108 ALA A N 1
ATOM 825 C CA . ALA A 1 108 ? 11.164 -1.862 -12.928 1.00 84.94 108 ALA A CA 1
ATOM 826 C C . ALA A 1 108 ? 9.724 -1.786 -13.464 1.00 84.94 108 ALA A C 1
ATOM 828 O O . ALA A 1 108 ? 8.831 -1.327 -12.751 1.00 84.94 108 ALA A O 1
ATOM 829 N N . TRP A 1 109 ? 9.452 -2.299 -14.669 1.00 88.81 109 TRP A N 1
ATOM 830 C CA . TRP A 1 109 ? 8.087 -2.336 -15.213 1.00 88.81 109 TRP A CA 1
ATOM 831 C C . TRP A 1 109 ? 7.164 -3.297 -14.460 1.00 88.81 109 TRP A C 1
ATOM 833 O O . TRP A 1 109 ? 6.003 -2.960 -14.220 1.00 88.81 109 TRP A O 1
ATOM 843 N N . SER A 1 110 ? 7.673 -4.448 -14.015 1.00 85.38 110 SER A N 1
ATOM 844 C CA . SER A 1 110 ? 6.909 -5.379 -13.171 1.00 85.38 110 SER A CA 1
ATOM 845 C C . SER A 1 110 ? 6.555 -4.746 -11.823 1.00 85.38 110 SER A C 1
ATOM 847 O O . SER A 1 110 ? 5.415 -4.842 -11.366 1.00 85.38 110 SER A O 1
ATOM 849 N N . GLY A 1 111 ? 7.505 -4.027 -11.217 1.00 82.44 111 GLY A N 1
ATOM 850 C CA . GLY A 1 111 ? 7.280 -3.233 -10.013 1.00 82.44 111 GLY A CA 1
ATOM 851 C C . GLY A 1 111 ? 6.245 -2.130 -10.235 1.00 82.44 111 GLY A C 1
ATOM 852 O O . GLY A 1 111 ? 5.320 -1.992 -9.436 1.00 82.44 111 GLY A O 1
ATOM 853 N N . ALA A 1 112 ? 6.333 -1.396 -11.349 1.00 84.00 112 ALA A N 1
ATOM 854 C CA . ALA A 1 112 ? 5.362 -0.360 -11.705 1.00 84.00 112 ALA A CA 1
ATOM 855 C C . ALA A 1 112 ? 3.941 -0.933 -11.835 1.00 84.00 112 ALA A C 1
ATOM 857 O O . ALA A 1 112 ? 2.998 -0.384 -11.262 1.00 84.00 112 ALA A O 1
ATOM 858 N N . ALA A 1 113 ? 3.789 -2.066 -12.527 1.00 82.31 113 ALA A N 1
ATOM 859 C CA . ALA A 1 113 ? 2.511 -2.758 -12.666 1.00 82.31 113 ALA A CA 1
ATOM 860 C C . ALA A 1 113 ? 1.976 -3.252 -11.310 1.00 82.31 113 ALA A C 1
ATOM 862 O O . ALA A 1 113 ? 0.798 -3.062 -11.004 1.00 82.31 113 ALA A O 1
ATOM 863 N N . GLY A 1 114 ? 2.841 -3.817 -10.462 1.00 81.88 114 GLY A N 1
ATOM 864 C CA . GLY A 1 114 ? 2.485 -4.267 -9.115 1.00 81.88 114 GLY A CA 1
ATOM 865 C C . GLY A 1 114 ? 1.975 -3.135 -8.219 1.00 81.88 114 GLY A C 1
ATOM 866 O O . GLY A 1 114 ? 0.952 -3.293 -7.553 1.00 81.88 114 GLY A O 1
ATOM 867 N N . VAL A 1 115 ? 2.624 -1.966 -8.257 1.00 80.81 115 VAL A N 1
ATOM 868 C CA . VAL A 1 115 ? 2.209 -0.768 -7.502 1.00 80.81 115 VAL A CA 1
ATOM 869 C C . VAL A 1 115 ? 0.827 -0.273 -7.944 1.00 80.81 115 VAL A C 1
ATOM 871 O O . VAL A 1 115 ? 0.005 0.091 -7.101 1.00 80.81 115 VAL A O 1
ATOM 874 N N . VAL A 1 116 ? 0.530 -0.313 -9.248 1.00 76.88 116 VAL A N 1
ATOM 875 C CA . VAL A 1 116 ? -0.792 0.054 -9.790 1.00 76.88 116 VAL A CA 1
ATOM 876 C C . VAL A 1 116 ? -1.874 -0.954 -9.393 1.00 76.88 116 VAL A C 1
ATOM 878 O O . VAL A 1 116 ? -3.007 -0.568 -9.114 1.00 76.88 116 VAL A O 1
ATOM 881 N N . VAL A 1 117 ? -1.554 -2.249 -9.350 1.00 77.44 117 VAL A N 1
ATOM 882 C CA . VAL A 1 117 ? -2.501 -3.283 -8.901 1.00 77.44 117 VAL A CA 1
ATOM 883 C C . VAL A 1 117 ? -2.802 -3.133 -7.409 1.00 77.44 117 VAL A C 1
ATOM 885 O O . VAL A 1 117 ? -3.965 -3.221 -7.011 1.00 77.44 117 VAL A O 1
ATOM 888 N N . LEU A 1 118 ? -1.783 -2.862 -6.586 1.00 72.88 118 LEU A N 1
ATOM 889 C CA . LEU A 1 118 ? -1.949 -2.679 -5.144 1.00 72.88 118 LEU A CA 1
ATOM 890 C C . LEU A 1 118 ? -2.784 -1.439 -4.803 1.00 72.88 118 LEU A C 1
ATOM 892 O O . LEU A 1 118 ? -3.526 -1.461 -3.828 1.00 72.88 118 LEU A O 1
ATOM 896 N N . SER A 1 119 ? -2.698 -0.373 -5.605 1.00 68.00 119 SER A N 1
ATOM 897 C CA . SER A 1 119 ? -3.462 0.860 -5.372 1.00 68.00 119 SER A CA 1
ATOM 898 C C . SER A 1 119 ? -4.926 0.802 -5.821 1.00 68.00 119 SER A C 1
ATOM 900 O O . SER A 1 119 ? -5.711 1.702 -5.498 1.00 68.00 119 SER A O 1
ATOM 902 N N . ARG A 1 120 ? -5.304 -0.249 -6.563 1.00 64.94 120 ARG A N 1
ATOM 903 C CA . ARG A 1 120 ? -6.679 -0.516 -7.013 1.00 64.94 120 ARG A CA 1
ATOM 904 C C . ARG A 1 120 ? -7.466 -1.460 -6.094 1.00 64.94 120 ARG A C 1
ATOM 906 O O . ARG A 1 120 ? -8.680 -1.542 -6.273 1.00 64.94 120 ARG A O 1
ATOM 913 N N . ARG A 1 121 ? -6.808 -2.159 -5.162 1.00 58.53 121 ARG A N 1
ATOM 914 C CA . ARG A 1 121 ? -7.446 -3.012 -4.139 1.00 58.53 121 ARG A CA 1
ATOM 915 C C . ARG A 1 121 ? -7.836 -2.202 -2.904 1.00 58.53 121 ARG A C 1
ATOM 917 O O . ARG A 1 121 ? -8.865 -2.563 -2.296 1.00 58.53 121 ARG A O 1
#

Foldseek 3Di:
DDDDDDDPPPPPPDPPPVVVVVVVVVVVVVVVVVVVVVVVVVVVVVVVVVVVCVVVVVVVLVVLLVVLVVLLVVLQVQLVVLQVVLVVCVVVVNNPSSVVSNVSSVVSNVVSVVSVVVSVD

Radius of gyration: 39.61 Å; chains: 1; bounding box: 72×66×99 Å

Secondary structure (DSSP, 8-state):
---PPP-----------HHHHHHHHHHHHHHHHHHHHHHHHHHHHHHHHHHHHHHHHHHHHHHHHHHHHHHHHHHHHHHHHHHHHHHHHHHTT-HHHHHHHHHHHHHHHHHHHHHHHHHH-

pLDDT: mean 76.28, std 13.36, range [40.59, 92.25]

Sequence (121 aa):
MTTMPPRNEESQDFPVSPLLNSTVDDLLAQIEHEAKCRRREARALRRRIRRQRRKVQPLHLRVVRTSSTIASAGLALIGAVAFAASGIMFLLGDVVTAKSLLALASAAWSGAAGVVVLSRR